Protein AF-A0A5R8NXJ0-F1 (afdb_monomer)

pLDDT: mean 75.03, std 16.03, range [35.91, 90.12]

Radius of gyration: 15.53 Å; Cα contacts (8 Å, |Δi|>4): 111; chains: 1; bounding box: 39×25×48 Å

Nearest PDB structures (foldseek):
  3rrk-assembly1_A  TM=3.480E-01  e=6.531E-01  Meiothermus ruber DSM 1279
  8psf-assembly1_G  TM=3.568E-01  e=7.433E-01  Saccharomyces cerevisiae
  5y5z-assembly1_N  TM=3.261E-01  e=9.628E-01  Thermus thermophilus HB8
  5gar-assembly1_N  TM=3.495E-01  e=1.838E+00  Thermus thermophilus
  5voz-assembly1_b  TM=3.645E-01  e=9.262E+00  Saccharomyces cerevisiae S288C

Solvent-accessible surface area (backbone atoms only — not comparable to full-atom values): 4940 Å² total; per-residue (Å²): 138,82,85,78,81,78,83,72,79,75,68,71,67,72,41,79,75,50,80,33,64,60,87,63,16,64,58,55,37,51,51,53,49,61,72,67,53,86,52,90,74,39,46,75,42,68,44,42,37,71,88,66,23,26,33,33,32,41,32,31,63,90,44,44,70,60,50,54,52,50,31,56,76,66,64,22,62,77,69,96,123

Foldseek 3Di:
DDDDDDPPPPDPAKAWDDKADDPCSVVVLVVVLVVVPDDPQWHWDFFQAPPRMTTTITHGPVCVVVVVVVCVVRVRDPDDD

Organism: NCBI:txid135487

Structure (mmCIF, N/CA/C/O backbone):
data_AF-A0A5R8NXJ0-F1
#
_entry.id   AF-A0A5R8NXJ0-F1
#
loop_
_atom_site.group_PDB
_atom_site.id
_atom_site.type_symbol
_atom_site.label_atom_id
_atom_site.label_alt_id
_atom_site.label_comp_id
_atom_site.label_asym_id
_atom_site.label_entity_id
_atom_site.label_seq_id
_atom_site.pdbx_PDB_ins_code
_atom_site.Cartn_x
_atom_site.Cartn_y
_atom_site.Cartn_z
_atom_site.occupancy
_atom_site.B_iso_or_equiv
_atom_site.auth_seq_id
_atom_site.auth_comp_id
_atom_site.auth_asym_id
_atom_site.auth_atom_id
_atom_site.pdbx_PDB_model_num
ATOM 1 N N . MET A 1 1 ? 27.390 15.368 -34.180 1.00 43.47 1 MET A N 1
ATOM 2 C CA . MET A 1 1 ? 25.958 15.053 -33.999 1.00 43.47 1 MET A CA 1
ATOM 3 C C . MET A 1 1 ? 25.888 13.978 -32.930 1.00 43.47 1 MET A C 1
ATOM 5 O O . MET A 1 1 ? 26.232 12.842 -33.219 1.00 43.47 1 MET A O 1
ATOM 9 N N . SER A 1 2 ? 25.606 14.357 -31.684 1.00 50.19 2 SER A N 1
ATOM 10 C CA . SER A 1 2 ? 25.614 13.425 -30.551 1.00 50.19 2 SER A CA 1
ATOM 11 C C . SER A 1 2 ? 24.197 12.927 -30.291 1.00 50.19 2 SER A C 1
ATOM 13 O O . SER A 1 2 ? 23.267 13.720 -30.174 1.00 50.19 2 SER A O 1
ATOM 15 N N . ILE A 1 3 ? 24.064 11.606 -30.266 1.00 53.69 3 ILE A N 1
ATOM 16 C CA . ILE A 1 3 ? 22.854 10.836 -29.972 1.00 53.69 3 ILE A CA 1
ATOM 17 C C . ILE A 1 3 ? 22.244 11.221 -28.615 1.00 53.69 3 ILE A C 1
ATOM 19 O O . ILE A 1 3 ? 22.949 11.346 -27.615 1.00 53.69 3 ILE A O 1
ATOM 23 N N . ALA A 1 4 ? 20.927 11.436 -28.622 1.00 48.22 4 ALA A N 1
ATOM 24 C CA . ALA A 1 4 ? 20.119 11.850 -27.482 1.00 48.22 4 ALA A CA 1
ATOM 25 C C . ALA A 1 4 ? 19.956 10.734 -26.435 1.00 48.22 4 ALA A C 1
ATOM 27 O O . ALA A 1 4 ? 19.998 9.545 -26.751 1.00 48.22 4 ALA A O 1
ATOM 28 N N . ALA A 1 5 ? 19.775 11.171 -25.188 1.00 50.78 5 ALA A N 1
ATOM 29 C CA . ALA A 1 5 ? 19.649 10.373 -23.977 1.00 50.78 5 ALA A CA 1
ATOM 30 C C . ALA A 1 5 ? 18.594 9.258 -24.072 1.00 50.78 5 ALA A C 1
ATOM 32 O O . ALA A 1 5 ? 17.523 9.431 -24.654 1.00 50.78 5 ALA A O 1
ATOM 33 N N . ALA A 1 6 ? 18.910 8.123 -23.444 1.00 49.22 6 ALA A N 1
ATOM 34 C CA . ALA A 1 6 ? 18.005 6.998 -23.268 1.00 49.22 6 ALA A CA 1
ATOM 35 C C . ALA A 1 6 ? 16.685 7.446 -22.612 1.00 49.22 6 ALA A C 1
ATOM 37 O O . ALA A 1 6 ? 16.729 8.200 -21.633 1.00 49.22 6 ALA A O 1
ATOM 38 N N . PRO A 1 7 ? 15.518 6.956 -23.071 1.00 41.16 7 PRO A N 1
ATOM 39 C CA . PRO A 1 7 ? 14.304 7.079 -22.291 1.00 41.16 7 PRO A CA 1
ATOM 40 C C . PRO A 1 7 ? 14.457 6.152 -21.086 1.00 41.16 7 PRO A C 1
ATOM 42 O O . PRO A 1 7 ? 14.254 4.941 -21.174 1.00 41.16 7 PRO A O 1
ATOM 45 N N . GLY A 1 8 ? 14.857 6.726 -19.952 1.00 43.41 8 GLY A N 1
ATOM 46 C CA . GLY A 1 8 ? 14.557 6.122 -18.666 1.00 43.41 8 GLY A CA 1
ATOM 47 C C . GLY A 1 8 ? 13.053 5.895 -18.642 1.00 43.41 8 GLY A C 1
ATOM 48 O O . GLY A 1 8 ? 12.285 6.846 -18.784 1.00 43.41 8 GLY A O 1
ATOM 49 N N . VAL A 1 9 ? 12.634 4.635 -18.552 1.00 45.75 9 VAL A N 1
ATOM 50 C CA . VAL A 1 9 ? 11.244 4.301 -18.259 1.00 45.75 9 VAL A CA 1
ATOM 51 C C . VAL A 1 9 ? 10.963 4.937 -16.905 1.00 45.75 9 VAL A C 1
ATOM 53 O O . VAL A 1 9 ? 11.398 4.428 -15.875 1.00 45.75 9 VAL A O 1
ATOM 56 N N . ALA A 1 10 ? 10.317 6.102 -16.918 1.00 43.62 10 ALA A N 1
ATOM 57 C CA . ALA A 1 10 ? 9.735 6.687 -15.729 1.00 43.62 10 ALA A CA 1
ATOM 58 C C . ALA A 1 10 ? 8.630 5.720 -15.307 1.00 43.62 10 ALA A C 1
ATOM 60 O O . ALA A 1 10 ? 7.533 5.730 -15.867 1.00 43.62 10 ALA A O 1
ATOM 61 N N . LEU A 1 11 ? 8.962 4.802 -14.400 1.00 47.88 11 LEU A N 1
ATOM 62 C CA . LEU A 1 11 ? 7.942 4.044 -13.700 1.00 47.88 11 LEU A CA 1
ATOM 63 C C . LEU A 1 11 ? 7.061 5.081 -12.992 1.00 47.88 11 LEU A C 1
ATOM 65 O O . LEU A 1 11 ? 7.603 6.035 -12.428 1.00 47.88 11 LEU A O 1
ATOM 69 N N . PRO A 1 12 ? 5.727 4.977 -13.105 1.00 57.16 12 PRO A N 1
ATOM 70 C CA . PRO A 1 12 ? 4.851 5.920 -12.440 1.00 57.16 12 PRO A CA 1
ATOM 71 C C . PRO A 1 12 ? 5.176 5.900 -10.941 1.00 57.16 12 PRO A C 1
ATOM 73 O O . PRO A 1 12 ? 5.364 4.809 -10.398 1.00 57.16 12 PRO A O 1
ATOM 76 N N . PRO A 1 13 ? 5.264 7.076 -10.298 1.00 63.84 13 PRO A N 1
ATOM 77 C CA . PRO A 1 13 ? 5.594 7.179 -8.882 1.00 63.84 13 PRO A CA 1
ATOM 78 C C . PRO A 1 13 ? 4.617 6.368 -8.031 1.00 63.84 13 PRO A C 1
ATOM 80 O O . PRO A 1 13 ? 3.532 6.018 -8.516 1.00 63.84 13 PRO A O 1
ATOM 83 N N . GLU A 1 14 ? 4.988 6.097 -6.770 1.00 73.12 14 GLU A N 1
ATOM 84 C CA . GLU A 1 14 ? 4.098 5.500 -5.757 1.00 73.12 14 GLU A CA 1
ATOM 85 C C . GLU A 1 14 ? 2.635 5.878 -6.027 1.00 73.12 14 GLU A C 1
ATOM 87 O O . GLU A 1 14 ? 2.224 7.037 -5.920 1.00 73.12 14 GLU A O 1
ATOM 92 N N . THR A 1 15 ? 1.840 4.881 -6.406 1.00 82.44 15 THR A N 1
ATOM 93 C CA . THR A 1 15 ? 0.451 5.107 -6.778 1.00 82.44 15 THR A CA 1
ATOM 94 C C . THR A 1 15 ? -0.433 4.746 -5.601 1.00 82.44 15 THR A C 1
ATOM 96 O O . THR A 1 15 ? -0.571 3.578 -5.231 1.00 82.44 15 THR A O 1
ATOM 99 N N . HIS A 1 16 ? -1.051 5.762 -5.004 1.00 84.69 16 HIS A N 1
ATOM 100 C CA . HIS A 1 16 ? -2.036 5.571 -3.948 1.00 84.69 16 HIS A CA 1
ATOM 101 C C . HIS A 1 16 ? -3.356 5.060 -4.538 1.00 84.69 16 HIS A C 1
ATOM 103 O O . HIS A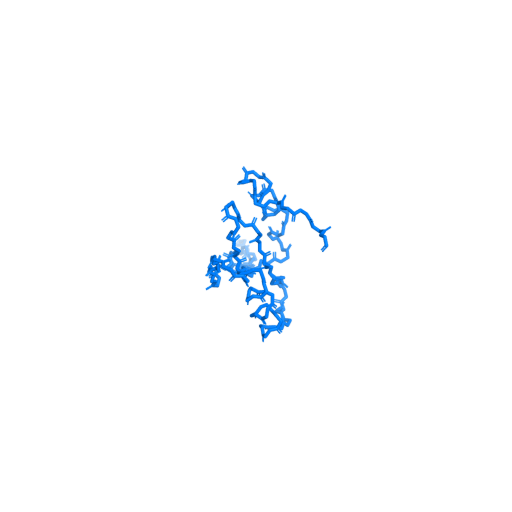 1 16 ? -3.962 5.717 -5.380 1.00 84.69 16 HIS A O 1
ATOM 109 N N . ILE A 1 17 ? -3.808 3.891 -4.079 1.00 85.75 17 ILE A N 1
ATOM 110 C CA . ILE A 1 17 ? -5.051 3.263 -4.540 1.00 85.75 17 ILE A CA 1
ATOM 111 C C . ILE A 1 17 ? -6.222 3.650 -3.636 1.00 85.75 17 ILE A C 1
ATOM 113 O O . ILE A 1 17 ? -7.267 4.091 -4.116 1.00 85.75 17 ILE A O 1
ATOM 117 N N . ARG A 1 18 ? -6.086 3.428 -2.320 1.00 86.44 18 ARG A N 1
ATOM 118 C CA . ARG A 1 18 ? -7.191 3.609 -1.366 1.00 86.44 18 ARG A CA 1
ATOM 119 C C . ARG A 1 18 ? -6.706 3.812 0.071 1.00 86.44 18 ARG A C 1
ATOM 121 O O . ARG A 1 18 ? -5.602 3.408 0.437 1.00 86.44 18 ARG A O 1
ATOM 128 N N . HIS A 1 19 ? -7.529 4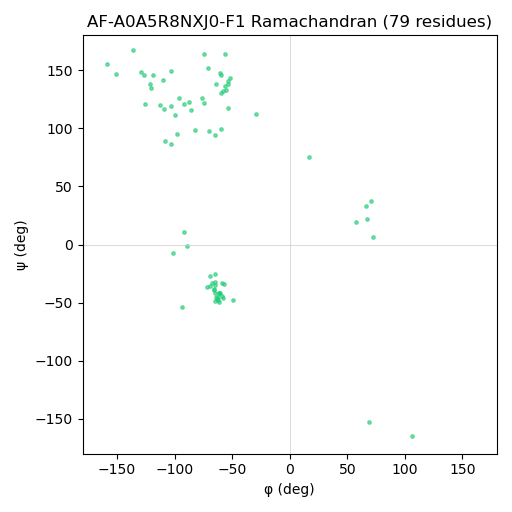.467 0.889 1.00 88.81 19 HIS A N 1
ATOM 129 C CA . HIS A 1 19 ? -7.364 4.552 2.342 1.00 88.81 19 HIS A CA 1
ATOM 130 C C . HIS A 1 19 ? -8.449 3.754 3.060 1.00 88.81 19 HIS A C 1
ATOM 132 O O . HIS A 1 19 ? -9.616 3.804 2.675 1.00 88.81 19 HIS A O 1
ATOM 138 N N . TYR A 1 20 ? -8.053 3.096 4.145 1.00 87.31 20 TYR A N 1
ATOM 139 C CA . TYR A 1 20 ? -8.914 2.344 5.045 1.00 87.31 20 TYR A CA 1
ATOM 140 C C . TYR A 1 20 ? -8.783 2.935 6.445 1.00 87.31 20 TYR A C 1
ATOM 142 O O . TYR A 1 20 ? -7.695 3.300 6.899 1.00 87.31 20 TYR A O 1
ATOM 150 N N . SER A 1 21 ? -9.908 3.058 7.132 1.00 88.25 21 SER A N 1
ATOM 151 C CA . SER A 1 21 ? -9.977 3.583 8.491 1.00 88.25 21 SER A CA 1
ATOM 152 C C . SER A 1 21 ? -11.155 2.962 9.221 1.00 88.25 21 SER A C 1
ATOM 154 O O . SER A 1 21 ? -12.194 2.747 8.601 1.00 88.25 21 SER A O 1
ATOM 156 N N . GLY A 1 22 ? -11.020 2.761 10.529 1.00 82.88 22 GLY A N 1
ATOM 157 C CA . GLY A 1 22 ? -12.073 2.184 11.362 1.00 82.88 22 GLY A CA 1
ATOM 158 C C . GLY A 1 22 ? -11.773 0.745 11.770 1.00 82.88 22 GLY A C 1
ATOM 159 O O . GLY A 1 22 ? -10.633 0.288 11.683 1.00 82.88 22 GLY A O 1
ATOM 160 N N . TYR A 1 23 ? -12.804 0.058 12.258 1.00 80.12 23 TYR A N 1
ATOM 161 C CA . TYR A 1 23 ? -12.718 -1.347 12.652 1.00 80.12 23 TYR A CA 1
ATOM 162 C C . TYR A 1 23 ? -12.410 -2.221 11.421 1.00 80.12 23 TYR A C 1
ATOM 164 O O . TYR A 1 23 ? -12.926 -1.946 10.340 1.00 80.12 23 TYR A O 1
ATOM 172 N N . ASP A 1 24 ? -11.520 -3.209 11.566 1.00 86.19 24 ASP A N 1
ATOM 173 C CA . ASP A 1 24 ? -11.043 -4.106 10.494 1.00 86.19 24 ASP A CA 1
ATOM 174 C C . ASP A 1 24 ? -10.382 -3.436 9.272 1.00 86.19 24 ASP A C 1
ATOM 176 O O . ASP A 1 24 ? -10.224 -4.056 8.218 1.00 86.19 24 ASP A O 1
ATOM 180 N N . ALA A 1 25 ? -9.928 -2.182 9.394 1.00 87.00 25 ALA A N 1
ATOM 181 C CA . ALA A 1 25 ? -9.271 -1.466 8.296 1.00 87.00 25 ALA A CA 1
ATOM 182 C C . ALA A 1 25 ? -8.030 -2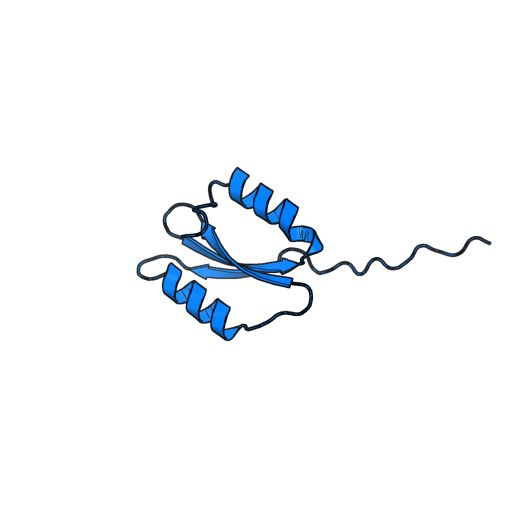.197 7.744 1.00 87.00 25 ALA A C 1
ATOM 184 O O . ALA A 1 25 ? -7.767 -2.146 6.542 1.00 87.00 25 ALA A O 1
ATOM 185 N N . GLU A 1 26 ? -7.293 -2.900 8.606 1.00 85.88 26 GLU A N 1
ATOM 186 C CA . GLU A 1 26 ? -6.153 -3.733 8.212 1.00 85.88 26 GLU A CA 1
ATOM 187 C C . GLU A 1 26 ? -6.581 -4.912 7.340 1.00 85.88 26 GLU A C 1
ATOM 189 O O . GLU A 1 26 ? -6.015 -5.147 6.271 1.00 85.88 26 GLU A O 1
ATOM 194 N N . TRP A 1 27 ? -7.612 -5.632 7.786 1.00 89.06 27 TRP A N 1
ATOM 195 C CA . TRP A 1 27 ? -8.144 -6.786 7.077 1.00 89.06 27 TRP A CA 1
ATOM 196 C C . TRP A 1 27 ? -8.691 -6.378 5.708 1.00 89.06 27 TRP A C 1
ATOM 198 O O . TRP A 1 27 ? -8.356 -7.007 4.706 1.00 89.06 27 TRP A O 1
ATOM 208 N N . ALA A 1 28 ? -9.448 -5.279 5.646 1.00 89.81 28 ALA A N 1
ATOM 209 C CA . ALA A 1 28 ? -9.978 -4.747 4.395 1.00 89.81 28 ALA A CA 1
ATOM 210 C C . ALA A 1 28 ? -8.860 -4.337 3.421 1.00 89.81 28 ALA A C 1
ATOM 212 O O . ALA A 1 28 ? -8.934 -4.651 2.233 1.00 89.81 28 ALA A O 1
ATOM 213 N N . CYS A 1 29 ? -7.794 -3.699 3.918 1.00 90.12 29 CYS A N 1
ATOM 214 C CA . CYS A 1 29 ? -6.636 -3.371 3.087 1.00 90.12 29 CYS A CA 1
ATOM 215 C C . CYS A 1 29 ? -5.967 -4.639 2.541 1.00 90.12 29 CYS A C 1
ATOM 217 O O . CYS A 1 29 ? -5.710 -4.742 1.341 1.00 90.12 29 CYS A O 1
ATOM 219 N N . ASN A 1 30 ? -5.715 -5.627 3.405 1.00 88.69 30 A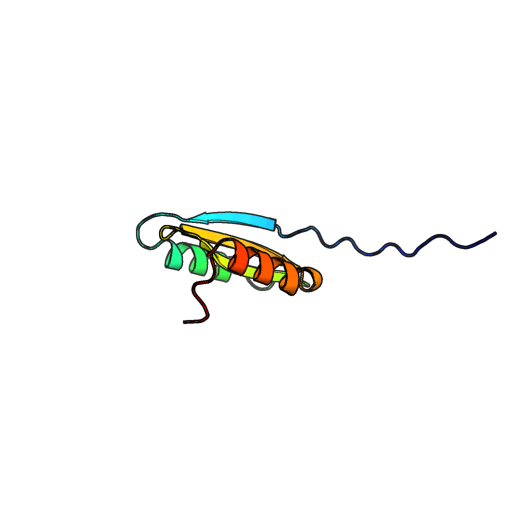SN A N 1
ATOM 220 C CA . ASN A 1 30 ? -5.063 -6.875 3.013 1.00 88.69 30 ASN A CA 1
ATOM 221 C C . ASN A 1 30 ? -5.908 -7.697 2.027 1.00 88.69 30 ASN A C 1
ATOM 223 O O . ASN A 1 30 ? -5.345 -8.316 1.123 1.00 88.69 30 ASN A O 1
ATOM 227 N N . ALA A 1 31 ? -7.237 -7.671 2.154 1.00 89.81 31 ALA A N 1
ATOM 228 C CA . ALA A 1 31 ? -8.149 -8.298 1.202 1.00 89.81 31 ALA A CA 1
ATOM 229 C C . ALA A 1 31 ? -8.038 -7.659 -0.194 1.00 89.81 31 ALA A C 1
ATOM 231 O O . ALA A 1 31 ? -7.873 -8.374 -1.183 1.00 89.81 31 ALA A O 1
ATOM 232 N N . ASP A 1 32 ? -8.036 -6.325 -0.278 1.00 88.12 32 ASP A N 1
ATOM 233 C CA . ASP A 1 32 ? -7.894 -5.614 -1.555 1.00 88.12 32 ASP A CA 1
ATOM 234 C C . ASP A 1 32 ? -6.485 -5.763 -2.151 1.00 88.12 32 ASP A C 1
ATOM 236 O O . ASP A 1 32 ? -6.338 -5.932 -3.363 1.00 88.12 32 ASP A O 1
ATOM 240 N N . LYS A 1 33 ? -5.439 -5.794 -1.316 1.00 86.50 33 LYS A N 1
ATOM 241 C CA . LYS A 1 33 ? -4.074 -6.145 -1.739 1.00 86.50 33 LYS A CA 1
ATOM 242 C C . LYS A 1 33 ? -4.026 -7.540 -2.366 1.00 86.50 33 LYS A C 1
ATOM 244 O O . LYS A 1 33 ? -3.414 -7.712 -3.418 1.00 86.50 33 LYS A O 1
ATOM 249 N N . ALA A 1 34 ? -4.664 -8.528 -1.739 1.00 87.75 34 ALA A N 1
ATOM 250 C CA . ALA A 1 34 ? -4.725 -9.889 -2.264 1.00 87.75 34 ALA A CA 1
ATOM 251 C C . ALA A 1 34 ? -5.520 -9.961 -3.579 1.00 87.75 34 ALA A C 1
ATOM 253 O O . ALA A 1 34 ? -5.109 -10.668 -4.497 1.00 87.75 34 ALA A O 1
ATOM 254 N N . ALA A 1 35 ? -6.608 -9.194 -3.697 1.00 88.88 35 ALA A N 1
ATOM 255 C CA . ALA A 1 35 ? -7.406 -9.098 -4.918 1.00 88.88 35 ALA A CA 1
ATOM 256 C C . ALA A 1 35 ? -6.651 -8.421 -6.077 1.00 88.88 35 ALA A C 1
ATOM 258 O O . ALA A 1 35 ? -6.849 -8.786 -7.234 1.00 88.88 35 ALA A O 1
ATOM 259 N N . MET A 1 36 ? -5.769 -7.462 -5.778 1.00 85.00 36 MET A N 1
ATOM 260 C CA . MET A 1 36 ? -4.945 -6.774 -6.777 1.00 85.00 36 MET A CA 1
ATOM 261 C C . MET A 1 36 ? -3.877 -7.694 -7.392 1.00 85.00 36 MET A C 1
ATOM 263 O O . MET A 1 36 ? -3.494 -7.511 -8.547 1.00 85.00 36 MET A O 1
ATOM 267 N N . GLY A 1 37 ? -3.436 -8.715 -6.653 1.00 80.00 37 GLY A N 1
ATOM 268 C CA . GLY A 1 37 ? -2.512 -9.730 -7.151 1.00 80.00 37 GLY A CA 1
ATOM 269 C C . GLY A 1 37 ? -1.097 -9.200 -7.403 1.00 80.00 37 GLY A C 1
ATOM 270 O O . GLY A 1 37 ? -0.618 -8.278 -6.742 1.00 80.00 37 GLY A O 1
ATOM 271 N N . SER A 1 38 ? -0.384 -9.836 -8.336 1.00 81.62 38 SER A N 1
ATOM 272 C CA . SER A 1 38 ? 1.005 -9.487 -8.646 1.00 81.62 38 SER A CA 1
ATOM 273 C C . SER A 1 38 ? 1.067 -8.382 -9.702 1.00 81.62 38 SER A C 1
ATOM 275 O O . SER A 1 38 ? 0.549 -8.549 -10.806 1.00 81.62 38 SER A O 1
ATOM 277 N N . VAL A 1 39 ? 1.724 -7.266 -9.375 1.00 81.88 39 VAL A N 1
ATOM 278 C CA . VAL A 1 39 ? 1.925 -6.136 -10.293 1.00 81.88 39 VAL A CA 1
ATOM 279 C C . VAL A 1 39 ? 3.366 -6.170 -10.822 1.00 81.88 39 VAL A C 1
ATOM 281 O O . VAL A 1 39 ? 4.301 -6.076 -10.024 1.00 81.88 39 VAL A O 1
ATOM 284 N N . PRO A 1 40 ? 3.593 -6.299 -12.144 1.00 84.56 40 PRO A N 1
ATOM 285 C CA . PRO A 1 40 ? 4.940 -6.364 -12.709 1.00 84.56 40 PRO A CA 1
ATOM 286 C C . PRO A 1 40 ? 5.752 -5.104 -12.398 1.00 84.56 40 PRO A C 1
ATOM 288 O O . PRO A 1 40 ? 5.290 -3.993 -12.640 1.00 84.56 40 PRO A O 1
ATOM 291 N N . GLY A 1 41 ? 6.975 -5.273 -11.890 1.00 82.38 41 GLY A N 1
ATOM 292 C CA . GLY A 1 41 ? 7.87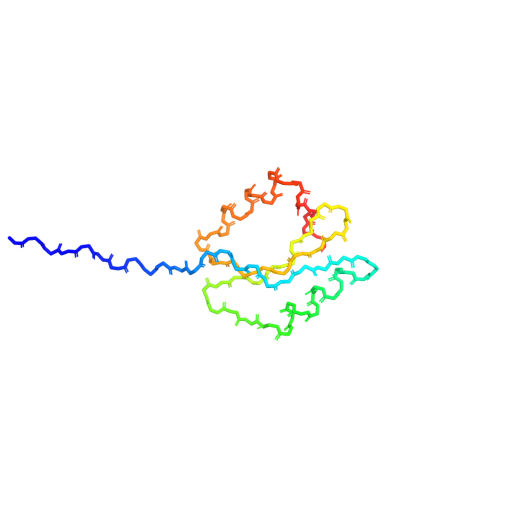9 -4.150 -11.605 1.00 82.38 41 GLY A CA 1
ATOM 293 C C . G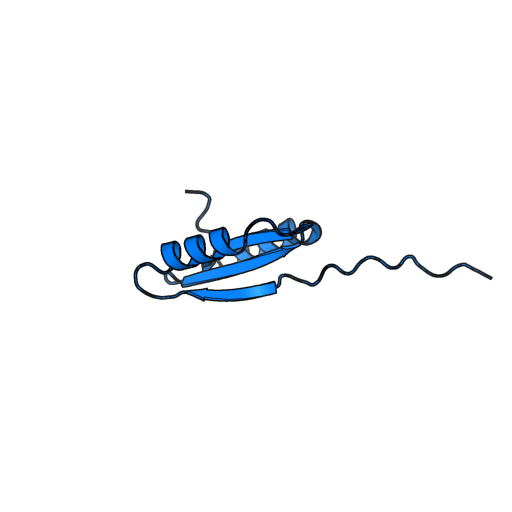LY A 1 41 ? 7.490 -3.294 -10.394 1.00 82.38 41 GLY A C 1
ATOM 294 O O . GLY A 1 41 ? 8.168 -2.299 -10.124 1.00 82.38 41 GLY A O 1
ATOM 295 N N . SER A 1 42 ? 6.470 -3.706 -9.634 1.00 86.31 42 SER A N 1
ATOM 296 C CA . SER A 1 42 ? 5.984 -3.012 -8.438 1.00 86.31 42 SER A CA 1
ATOM 297 C C . SER A 1 42 ? 5.707 -3.983 -7.286 1.00 86.31 42 SER A C 1
ATOM 299 O O . SER A 1 42 ? 5.682 -5.203 -7.454 1.00 86.31 42 SER A O 1
ATOM 301 N N . VAL A 1 43 ? 5.515 -3.442 -6.090 1.00 85.44 43 VAL A N 1
ATOM 302 C CA . VAL A 1 43 ? 4.993 -4.144 -4.919 1.00 85.44 43 VAL A CA 1
ATOM 303 C C . VAL A 1 43 ? 3.724 -3.445 -4.460 1.00 85.44 43 VAL A C 1
ATOM 305 O O . V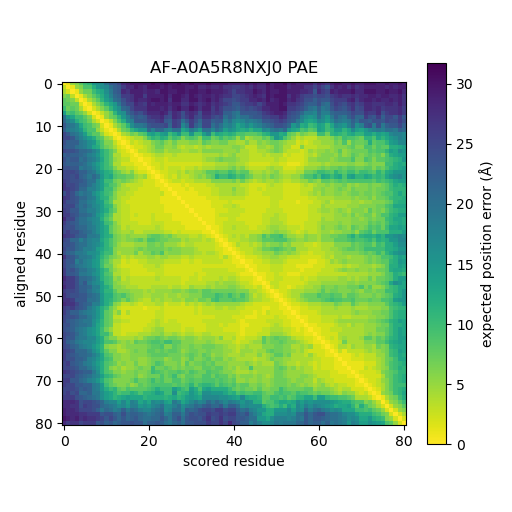AL A 1 43 ? 3.667 -2.221 -4.399 1.00 85.44 43 VAL A O 1
ATOM 308 N N . VAL A 1 44 ? 2.692 -4.225 -4.155 1.00 87.56 44 VAL A N 1
ATOM 309 C CA . VAL A 1 44 ? 1.459 -3.700 -3.565 1.00 87.56 44 VAL A CA 1
ATOM 310 C C . VAL A 1 44 ? 1.596 -3.784 -2.050 1.00 87.56 44 VAL A C 1
ATOM 312 O O . VAL A 1 44 ? 1.811 -4.868 -1.497 1.00 87.56 44 VAL A O 1
ATOM 315 N N . LEU A 1 45 ? 1.504 -2.648 -1.371 1.00 87.69 45 LEU A N 1
ATOM 316 C CA . LEU A 1 45 ? 1.710 -2.527 0.067 1.00 87.69 45 LEU A CA 1
ATOM 317 C C . LEU A 1 45 ? 0.444 -2.016 0.750 1.00 87.69 45 LEU A C 1
ATOM 319 O O . LEU A 1 45 ? -0.303 -1.218 0.194 1.00 87.69 45 LEU A O 1
ATOM 323 N N . CYS A 1 46 ? 0.225 -2.509 1.967 1.00 88.06 46 CYS A N 1
ATOM 324 C CA . CYS A 1 46 ? -0.756 -1.975 2.901 1.00 88.06 46 CYS A CA 1
ATOM 325 C C . CYS A 1 46 ? 0.010 -1.282 4.021 1.00 88.06 46 CYS A C 1
ATOM 327 O O . CYS A 1 46 ? 0.375 -1.908 5.013 1.00 88.06 46 CYS A O 1
ATOM 329 N N . ASP A 1 47 ? 0.300 -0.001 3.828 1.00 85.31 47 ASP A N 1
ATOM 330 C CA . ASP A 1 47 ? 1.062 0.798 4.779 1.00 85.31 47 ASP A CA 1
ATOM 331 C C . ASP A 1 47 ? 0.170 1.172 5.970 1.00 85.31 47 ASP A C 1
ATOM 333 O O . ASP A 1 47 ? -0.910 1.747 5.787 1.00 85.31 47 ASP A O 1
ATOM 337 N N . ARG A 1 48 ? 0.608 0.882 7.198 1.00 83.12 48 ARG A N 1
ATOM 338 C CA . ARG A 1 48 ? -0.119 1.260 8.417 1.00 83.12 48 ARG A CA 1
ATOM 339 C C . ARG A 1 48 ? 0.186 2.705 8.802 1.00 83.12 48 ARG A C 1
ATOM 341 O O . ARG A 1 48 ? 1.186 2.995 9.440 1.00 83.12 48 ARG A O 1
ATOM 348 N N . LEU A 1 49 ? -0.704 3.621 8.450 1.00 81.62 49 LEU A N 1
ATOM 349 C CA . LEU A 1 49 ? -0.628 5.033 8.810 1.00 81.62 49 LEU A CA 1
ATOM 350 C C . LEU A 1 49 ? -0.982 5.288 10.289 1.00 81.62 49 LEU A C 1
ATOM 352 O O . LEU A 1 49 ? -1.668 4.515 10.965 1.00 81.62 49 LEU A O 1
ATOM 356 N N . ASN A 1 50 ? -0.622 6.482 10.766 1.00 76.31 50 ASN A N 1
ATOM 357 C CA . ASN A 1 50 ? -0.985 6.966 12.097 1.00 76.31 50 ASN A CA 1
ATOM 358 C C . ASN A 1 50 ? -2.499 6.907 12.379 1.00 76.31 50 ASN A C 1
ATOM 360 O O . ASN A 1 50 ? -3.327 7.341 11.561 1.00 76.31 50 ASN A O 1
ATOM 364 N N . ARG A 1 51 ? -2.831 6.527 13.623 1.00 79.19 51 ARG A N 1
ATOM 365 C CA . ARG A 1 51 ? -4.198 6.402 14.171 1.00 79.19 51 ARG A CA 1
ATOM 366 C C . ARG A 1 51 ? -5.002 5.222 13.604 1.00 79.19 51 ARG A C 1
ATOM 368 O O . ARG A 1 51 ? -6.200 5.365 13.382 1.00 79.19 51 ARG A O 1
ATOM 375 N N . GLY A 1 52 ? -4.352 4.080 13.361 1.00 76.94 52 GLY A N 1
ATOM 376 C CA . GLY A 1 52 ? -5.036 2.855 12.919 1.00 76.94 52 GLY A CA 1
ATOM 377 C C . GLY A 1 52 ? -5.652 2.979 11.525 1.00 76.94 52 GLY A C 1
ATOM 378 O O . GLY A 1 52 ? -6.725 2.442 11.260 1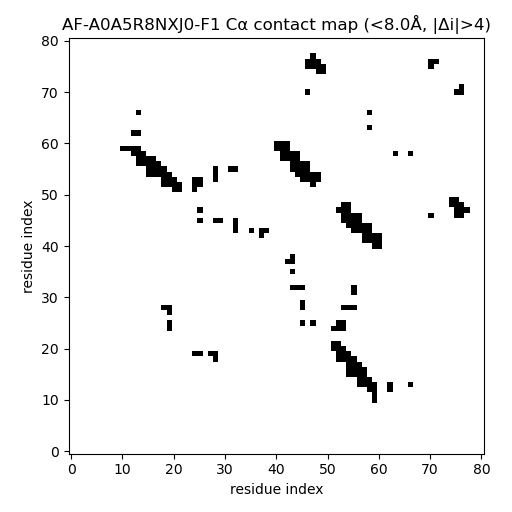.00 76.94 52 GLY A O 1
ATOM 379 N N . ARG A 1 53 ? -5.006 3.753 10.651 1.00 84.31 53 ARG A N 1
ATOM 380 C CA . ARG A 1 53 ? -5.404 3.911 9.252 1.00 84.31 53 ARG A CA 1
ATOM 381 C C . ARG A 1 53 ? -4.463 3.091 8.392 1.00 84.31 53 ARG A C 1
ATOM 383 O O . ARG A 1 53 ? -3.301 2.948 8.737 1.00 84.31 53 ARG A O 1
ATOM 390 N N . TYR A 1 54 ? -4.951 2.581 7.276 1.00 88.19 54 TYR A N 1
ATOM 391 C CA . TYR A 1 54 ? -4.152 1.780 6.359 1.00 88.19 54 TYR A CA 1
ATOM 392 C C . TYR A 1 54 ? -4.256 2.365 4.961 1.00 88.19 54 TYR A C 1
ATOM 394 O O . TYR A 1 54 ? -5.288 2.923 4.575 1.00 88.19 54 TYR A O 1
ATOM 402 N N . ARG A 1 55 ? -3.172 2.273 4.203 1.00 87.94 55 ARG A N 1
ATOM 403 C CA . ARG A 1 55 ? -3.079 2.797 2.850 1.00 87.94 55 ARG A CA 1
ATOM 404 C C . ARG A 1 55 ? -2.641 1.701 1.906 1.00 87.94 55 ARG A C 1
ATOM 406 O O . ARG A 1 55 ? -1.555 1.163 2.064 1.00 87.94 55 ARG A O 1
ATOM 413 N N . LEU A 1 56 ? -3.471 1.430 0.907 1.00 89.00 56 LEU A N 1
ATOM 414 C CA . LEU A 1 56 ? -3.105 0.556 -0.195 1.00 89.00 56 LEU A CA 1
ATOM 415 C C . LEU A 1 56 ? -2.367 1.380 -1.249 1.00 89.00 56 LEU A C 1
ATOM 417 O O . LEU A 1 56 ? -2.943 2.306 -1.831 1.00 89.00 56 LEU A O 1
ATOM 421 N N . SER A 1 57 ? -1.103 1.055 -1.473 1.00 86.69 57 SER A N 1
ATOM 422 C CA . SER A 1 57 ? -0.202 1.733 -2.403 1.00 86.69 57 SER A CA 1
ATOM 423 C C . SER A 1 57 ? 0.471 0.712 -3.321 1.00 86.69 57 SER A C 1
ATOM 425 O O . SER A 1 57 ? 0.708 -0.437 -2.946 1.00 86.69 57 SER A O 1
ATOM 427 N N . VAL A 1 58 ? 0.762 1.122 -4.552 1.00 87.44 58 VAL A N 1
ATOM 428 C CA . VAL A 1 58 ? 1.587 0.358 -5.493 1.00 87.44 58 VAL A CA 1
ATOM 429 C C . VAL A 1 58 ? 2.906 1.093 -5.643 1.00 87.44 58 VAL A C 1
ATOM 431 O O . VAL A 1 58 ? 2.935 2.226 -6.117 1.00 87.44 58 VAL A O 1
ATOM 434 N N . VAL A 1 59 ? 3.991 0.448 -5.232 1.00 85.75 59 VAL A N 1
ATOM 435 C CA . VAL A 1 59 ? 5.326 1.045 -5.174 1.00 85.75 59 VAL A CA 1
ATOM 436 C C . VAL A 1 59 ? 6.223 0.378 -6.213 1.00 85.75 59 VAL A C 1
ATOM 438 O O . VAL A 1 59 ? 6.428 -0.835 -6.136 1.00 85.75 59 VAL A O 1
ATOM 441 N N . PRO A 1 60 ? 6.784 1.121 -7.177 1.00 86.12 60 PRO A N 1
ATOM 442 C CA . PRO A 1 60 ? 7.783 0.584 -8.096 1.00 86.12 60 PRO A CA 1
ATOM 443 C C . PRO A 1 60 ? 9.017 0.084 -7.341 1.00 86.12 60 PRO A C 1
ATOM 445 O O . PRO A 1 60 ? 9.443 0.706 -6.370 1.00 86.12 60 PRO A O 1
ATOM 448 N N . HIS A 1 61 ? 9.667 -0.988 -7.809 1.00 83.75 61 HIS A N 1
ATOM 449 C CA . HIS A 1 61 ? 10.841 -1.552 -7.107 1.00 83.75 61 HIS A CA 1
ATOM 450 C C . HIS A 1 61 ? 11.982 -0.540 -6.940 1.00 83.75 61 HIS A C 1
ATOM 452 O O . HIS A 1 61 ? 12.672 -0.546 -5.924 1.00 83.75 61 HIS A O 1
ATOM 458 N N . ALA A 1 62 ? 12.138 0.363 -7.910 1.00 81.25 62 ALA A N 1
ATOM 459 C CA . ALA A 1 62 ? 13.125 1.439 -7.870 1.00 81.25 62 ALA A CA 1
ATOM 460 C C . ALA A 1 62 ? 12.868 2.468 -6.750 1.00 81.25 62 ALA A C 1
ATOM 462 O O . ALA A 1 62 ? 13.805 3.112 -6.285 1.00 81.25 62 ALA A O 1
ATOM 463 N N . GLU A 1 63 ? 11.619 2.609 -6.301 1.00 80.88 63 GLU A N 1
ATOM 464 C CA . GLU A 1 63 ? 11.196 3.599 -5.306 1.00 80.88 63 GLU A CA 1
ATOM 465 C C . GLU A 1 63 ? 11.022 3.006 -3.906 1.00 80.88 63 GLU A C 1
ATOM 467 O O . GLU A 1 63 ? 10.880 3.764 -2.948 1.00 80.88 63 GLU A O 1
ATOM 472 N N . ILE A 1 64 ? 11.110 1.677 -3.749 1.00 81.25 64 ILE A N 1
ATOM 473 C CA . ILE A 1 64 ? 10.989 1.004 -2.444 1.00 81.25 64 ILE A CA 1
ATOM 474 C C . ILE A 1 64 ? 11.888 1.655 -1.377 1.00 81.25 64 ILE A C 1
ATOM 476 O O . ILE A 1 64 ? 11.373 1.953 -0.301 1.00 81.25 64 ILE A O 1
ATOM 480 N N . PRO A 1 65 ? 13.184 1.949 -1.616 1.00 81.94 65 PRO A N 1
ATOM 481 C CA . PRO A 1 65 ? 14.022 2.559 -0.582 1.00 81.94 65 PRO A CA 1
ATOM 482 C C . PRO A 1 65 ? 13.500 3.923 -0.106 1.00 81.94 65 PRO A C 1
ATOM 484 O O . PRO A 1 65 ? 13.491 4.199 1.094 1.00 81.94 65 PRO A O 1
ATOM 487 N N . LEU A 1 66 ? 13.030 4.762 -1.035 1.00 83.00 66 LEU A N 1
ATOM 488 C CA . LEU A 1 66 ? 12.484 6.084 -0.724 1.00 83.00 66 LEU A CA 1
ATOM 489 C C . LEU A 1 66 ? 11.110 5.986 -0.044 1.00 83.00 66 LEU A C 1
ATOM 491 O O . LEU A 1 66 ? 10.819 6.750 0.880 1.00 83.00 66 LEU A O 1
ATOM 495 N N . HIS A 1 67 ? 10.295 5.013 -0.450 1.00 81.19 67 HIS A N 1
ATOM 496 C CA . HIS A 1 67 ? 9.011 4.705 0.176 1.00 81.19 67 HIS A CA 1
ATOM 497 C C . HIS A 1 67 ? 9.194 4.294 1.638 1.00 81.19 67 HIS A C 1
ATOM 499 O O . HIS A 1 67 ? 8.581 4.871 2.533 1.00 81.19 67 HIS A O 1
ATOM 505 N N . LEU A 1 68 ? 10.119 3.367 1.910 1.00 77.38 68 LEU A N 1
ATOM 506 C CA . LEU A 1 68 ? 10.439 2.924 3.270 1.00 77.38 68 LEU A CA 1
ATOM 507 C C . LEU A 1 68 ? 10.965 4.081 4.137 1.00 77.38 68 LEU A C 1
ATOM 509 O O . LEU A 1 68 ? 10.543 4.225 5.285 1.00 77.38 68 LEU A O 1
ATOM 513 N N . LEU A 1 69 ? 11.830 4.942 3.587 1.00 80.38 69 LEU A N 1
ATOM 514 C CA . LEU A 1 69 ? 12.290 6.165 4.262 1.00 80.38 69 LEU A CA 1
ATOM 515 C C . LEU A 1 69 ? 11.122 7.094 4.620 1.00 80.38 69 LEU A C 1
ATOM 517 O O . LEU A 1 69 ? 11.060 7.600 5.739 1.00 80.38 69 LEU A O 1
ATOM 521 N N . THR A 1 70 ? 10.179 7.285 3.698 1.00 76.00 70 THR A N 1
ATOM 522 C CA . THR A 1 70 ? 8.990 8.124 3.907 1.00 76.00 70 THR A CA 1
ATOM 523 C C . THR A 1 70 ? 8.083 7.555 4.995 1.00 76.00 70 THR A C 1
ATOM 525 O O . THR A 1 70 ? 7.607 8.291 5.862 1.00 76.00 70 THR A O 1
ATOM 528 N N . LEU A 1 71 ? 7.875 6.240 5.013 1.00 74.19 71 LEU A N 1
ATOM 529 C CA . LEU A 1 71 ? 7.078 5.573 6.040 1.00 74.19 71 LEU A CA 1
ATOM 530 C C . LEU A 1 71 ? 7.727 5.663 7.430 1.00 74.19 71 LEU A C 1
ATOM 532 O O . LEU A 1 71 ? 7.028 5.918 8.412 1.00 74.19 71 LEU A O 1
ATOM 536 N N . MET A 1 72 ? 9.056 5.531 7.521 1.00 72.62 72 MET A N 1
ATOM 537 C CA . MET A 1 72 ? 9.792 5.764 8.771 1.00 72.62 72 MET A CA 1
ATOM 538 C C . MET A 1 72 ? 9.679 7.225 9.227 1.00 72.62 72 MET A C 1
ATOM 540 O O . MET A 1 72 ? 9.389 7.483 10.394 1.00 72.62 72 MET A O 1
ATOM 544 N N . ALA A 1 73 ? 9.840 8.183 8.310 1.00 71.62 73 ALA A N 1
ATOM 545 C CA . ALA A 1 73 ? 9.750 9.611 8.613 1.00 71.62 73 ALA A CA 1
ATOM 546 C C . ALA A 1 73 ? 8.342 10.046 9.057 1.00 71.62 73 ALA A C 1
ATOM 548 O O . ALA A 1 73 ? 8.196 10.951 9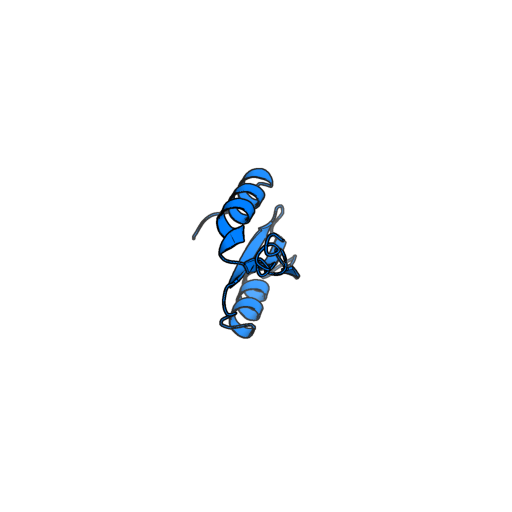.875 1.00 71.62 73 ALA A O 1
ATOM 549 N N . THR A 1 74 ? 7.298 9.401 8.536 1.00 65.06 74 THR A N 1
ATOM 550 C CA . THR A 1 74 ? 5.897 9.713 8.860 1.00 65.06 74 THR A CA 1
ATOM 551 C C . THR A 1 74 ? 5.360 8.941 10.067 1.00 65.06 74 THR A C 1
ATOM 553 O O . THR A 1 74 ? 4.211 9.158 10.460 1.00 65.06 74 THR A O 1
ATOM 556 N N . GLY A 1 75 ? 6.161 8.061 10.682 1.00 58.25 75 GLY A N 1
ATOM 557 C CA . GLY A 1 75 ? 5.717 7.200 11.785 1.00 58.25 75 GLY A CA 1
ATOM 558 C C . GLY A 1 75 ? 4.679 6.157 11.354 1.00 58.25 75 GLY A C 1
ATOM 559 O O . GLY A 1 75 ? 3.909 5.673 12.172 1.00 58.25 75 GLY A O 1
ATOM 560 N N . SER A 1 76 ? 4.639 5.838 10.060 1.00 62.88 76 SER A N 1
ATOM 561 C CA . SER A 1 76 ? 3.727 4.874 9.438 1.00 62.88 76 SER A CA 1
ATOM 562 C C . SER A 1 76 ? 4.315 3.451 9.373 1.00 62.88 76 SER A C 1
ATOM 564 O O . SER A 1 76 ? 3.803 2.587 8.660 1.00 62.88 76 SER A O 1
ATOM 566 N N . PHE A 1 77 ? 5.433 3.211 10.061 1.00 56.16 77 PHE A N 1
ATOM 567 C CA . PHE A 1 77 ? 6.138 1.933 10.066 1.00 56.16 77 PHE A CA 1
ATOM 568 C C . PHE A 1 77 ? 5.840 1.180 11.365 1.00 56.16 77 PHE A C 1
ATOM 570 O O . PHE A 1 77 ? 6.581 1.283 12.338 1.00 56.16 77 PHE A O 1
ATOM 577 N N . ASP A 1 78 ? 4.748 0.423 11.385 1.00 54.03 78 ASP A N 1
ATOM 578 C CA . ASP A 1 78 ? 4.547 -0.633 12.379 1.00 54.03 78 ASP A CA 1
ATOM 579 C C . ASP A 1 78 ? 4.970 -1.929 11.684 1.00 54.03 78 ASP A C 1
ATOM 581 O O . ASP A 1 78 ? 4.279 -2.440 10.802 1.00 54.03 78 ASP A O 1
ATOM 585 N N . GLY A 1 79 ? 6.226 -2.303 11.916 1.00 38.12 79 GLY A N 1
ATOM 586 C CA . GLY A 1 79 ? 6.941 -3.283 11.112 1.00 38.12 79 GLY A CA 1
ATOM 587 C C . GLY A 1 79 ? 6.284 -4.659 11.106 1.00 38.12 79 GLY A C 1
ATOM 588 O O . GLY A 1 79 ? 5.710 -5.068 12.104 1.00 38.12 79 GLY A O 1
ATOM 589 N N . LEU A 1 80 ? 6.436 -5.347 9.966 1.00 37.31 80 LEU A N 1
ATOM 590 C CA . LEU A 1 80 ? 6.584 -6.804 9.829 1.00 37.31 80 LEU A CA 1
ATOM 591 C C . LEU A 1 80 ? 6.162 -7.601 11.082 1.00 37.31 80 LEU A C 1
ATOM 593 O O . LEU A 1 80 ? 7.024 -8.078 11.823 1.00 37.31 80 LEU A O 1
ATOM 597 N N . SER A 1 81 ? 4.855 -7.723 11.315 1.00 35.91 81 SER A N 1
ATOM 598 C CA . SER A 1 81 ? 4.280 -8.651 12.293 1.00 35.91 81 SER A CA 1
ATOM 599 C C . SER A 1 81 ? 3.520 -9.756 11.585 1.00 35.91 81 SER A C 1
ATOM 601 O O . SER A 1 81 ? 3.031 -9.520 10.457 1.00 35.91 81 SER A O 1
#

Mean predicted aligned error: 10.11 Å

Secondary structure (DSSP, 8-state):
-PPPPP----PPP-EEEEEEESTTHHHHHHHHHHHH-PPTTEEEEEEEETTTEEEEEEEEGGGHHHHHHHHHHTT------

Sequence (81 aa):
MSIAAAPGVALPPETHIRHYSGYDAEWACNADKAAMGSVPGSVVLCDRLNRGRYRLSVVPHAEIPLHLLTLMATGSFDGLS